Protein AF-A0A5C8DRK0-F1 (afdb_monomer_lite)

Sequence (86 aa):
MKAEIKTYEIEETQFFNQLQFLFESVGQNKILKAIQYTNVMKFKNRDVYNLGFGDYDMRTGAINDEINSNNGDIYTVFNTVLSTVL

Foldseek 3Di:
DPDDQAAFDWDWDDDPFKIKIWGWDDAPDTFIKMWMWGFDDDDPNDTDTDTDIATADPVPRDHDHPDDPVRPCVSRHVVHNVVVVD

Secondary structure (DSSP, 8-state):
-PPP------EEEE-SSEEEEEEEEESSSEEEEEEEEEEEEEETTEEEEEEEEEEE-TTT--EE-------S-HHHHHHHHHTTT-

pLDDT: mean 92.88, std 8.97, range [46.09, 98.31]

Structure (mmCIF, N/CA/C/O backbone):
data_AF-A0A5C8DRK0-F1
#
_entry.id   AF-A0A5C8DRK0-F1
#
loop_
_atom_site.group_PDB
_atom_site.id
_atom_site.type_symbol
_atom_site.label_atom_id
_atom_site.label_alt_id
_atom_site.label_comp_id
_atom_site.label_asym_id
_atom_site.label_entity_id
_atom_site.label_seq_id
_atom_site.pdbx_PDB_ins_code
_atom_site.Cartn_x
_atom_site.Cartn_y
_atom_site.Cartn_z
_atom_site.occupancy
_atom_site.B_iso_or_equiv
_atom_site.auth_seq_id
_atom_site.auth_comp_id
_atom_site.auth_asym_id
_atom_site.auth_atom_id
_atom_site.pdbx_PDB_model_num
ATOM 1 N N . MET A 1 1 ? -6.373 28.487 3.750 1.00 46.09 1 MET A N 1
ATOM 2 C CA . MET A 1 1 ? 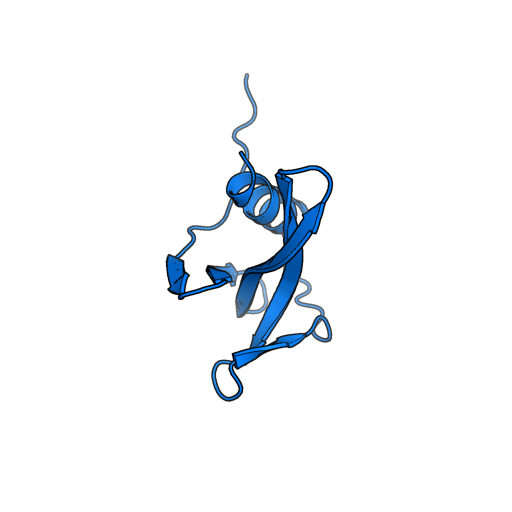-6.138 27.322 4.628 1.00 46.09 1 MET A CA 1
ATOM 3 C C . MET A 1 1 ? -5.764 26.154 3.724 1.00 46.09 1 MET A C 1
ATOM 5 O O . MET A 1 1 ? -6.573 25.823 2.868 1.00 46.09 1 MET A O 1
ATOM 9 N N . LYS A 1 2 ? -4.534 25.623 3.789 1.00 50.69 2 LYS A N 1
ATOM 10 C CA . LYS A 1 2 ? -4.212 24.369 3.082 1.00 50.69 2 LYS A CA 1
ATOM 11 C C . LYS A 1 2 ? -4.887 23.243 3.863 1.00 50.69 2 LYS A C 1
ATOM 13 O O . LYS A 1 2 ? -4.720 23.195 5.076 1.00 50.69 2 LYS A O 1
ATOM 18 N N . ALA A 1 3 ? -5.695 22.422 3.200 1.00 64.25 3 ALA A N 1
ATOM 19 C CA . ALA A 1 3 ? -6.269 21.245 3.837 1.00 64.25 3 ALA A CA 1
ATOM 20 C C . ALA A 1 3 ? -5.135 20.262 4.155 1.00 64.25 3 ALA A C 1
ATOM 22 O O . ALA A 1 3 ? -4.288 20.002 3.300 1.00 64.25 3 ALA A O 1
ATOM 23 N N . GLU A 1 4 ? -5.101 19.764 5.384 1.00 80.88 4 GLU A N 1
ATOM 24 C CA . GLU A 1 4 ? -4.195 18.693 5.780 1.00 80.88 4 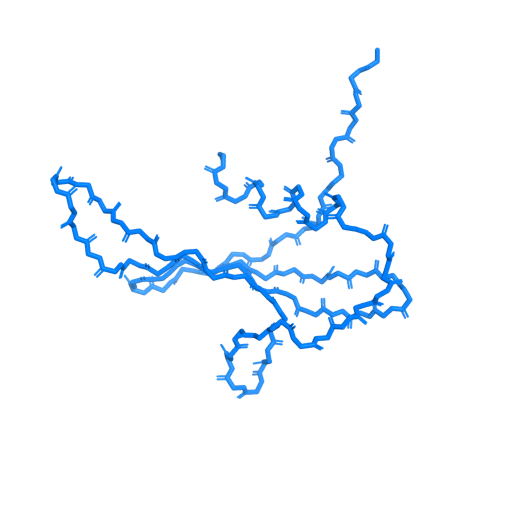GLU A CA 1
ATOM 25 C C . GLU A 1 4 ? -4.689 17.385 5.150 1.00 80.88 4 GLU A C 1
ATOM 27 O O . GLU A 1 4 ? -5.850 17.001 5.314 1.00 80.88 4 GLU A O 1
ATOM 32 N N . ILE A 1 5 ? -3.835 16.739 4.356 1.00 88.06 5 ILE A N 1
ATOM 33 C CA . ILE A 1 5 ? -4.162 15.473 3.700 1.00 88.06 5 ILE A CA 1
ATOM 34 C C . ILE A 1 5 ? -3.950 14.366 4.729 1.00 88.06 5 ILE A C 1
ATOM 36 O O . ILE A 1 5 ? -2.820 14.061 5.092 1.00 88.06 5 ILE A O 1
ATOM 40 N N . LYS A 1 6 ? -5.044 13.770 5.202 1.00 95.31 6 LYS A N 1
ATOM 41 C CA . LYS A 1 6 ? -4.993 12.672 6.170 1.00 95.31 6 LYS A CA 1
ATOM 42 C C . LYS A 1 6 ? -4.539 11.374 5.494 1.00 95.31 6 LYS A C 1
ATOM 44 O O . LYS A 1 6 ? -5.154 10.970 4.502 1.00 95.31 6 LYS A O 1
ATOM 49 N N . THR A 1 7 ? -3.548 10.709 6.083 1.00 96.62 7 THR A N 1
ATOM 50 C CA . THR A 1 7 ? -3.057 9.363 5.738 1.00 96.62 7 THR A CA 1
ATOM 51 C C . THR A 1 7 ? -2.973 8.490 6.996 1.00 96.62 7 THR A C 1
ATOM 53 O O . THR A 1 7 ? -3.106 8.993 8.114 1.00 96.62 7 THR A O 1
ATOM 56 N N . TYR A 1 8 ? -2.775 7.185 6.818 1.00 97.62 8 TYR A N 1
ATOM 57 C CA . TYR A 1 8 ? -2.334 6.279 7.877 1.00 97.62 8 TYR A CA 1
ATOM 58 C C . TYR A 1 8 ? -0.805 6.270 7.979 1.00 97.62 8 TYR A C 1
ATOM 60 O O . TYR A 1 8 ? -0.109 6.609 7.020 1.00 97.62 8 TYR A O 1
ATOM 68 N N . GLU A 1 9 ? -0.293 5.880 9.145 1.00 97.56 9 GLU A N 1
ATOM 69 C CA . GLU A 1 9 ? 1.117 5.520 9.302 1.00 97.56 9 GLU A CA 1
ATOM 70 C C . GLU A 1 9 ? 1.386 4.198 8.574 1.00 97.56 9 GLU A C 1
ATOM 72 O O . GLU A 1 9 ? 0.543 3.298 8.587 1.00 97.56 9 GLU A O 1
ATOM 77 N N . ILE A 1 10 ? 2.544 4.103 7.920 1.00 97.75 10 ILE A N 1
ATOM 78 C CA . ILE A 1 10 ? 2.941 2.945 7.118 1.00 97.75 10 ILE A CA 1
ATOM 79 C C . ILE A 1 10 ? 4.198 2.300 7.699 1.00 97.75 10 ILE A C 1
ATOM 81 O O . ILE A 1 10 ? 5.147 2.989 8.074 1.00 97.75 10 ILE A O 1
ATOM 85 N N . GLU A 1 11 ? 4.220 0.974 7.719 1.00 98.12 11 GLU A N 1
ATOM 86 C CA . GLU A 1 11 ? 5.413 0.176 7.981 1.00 98.12 11 GLU A CA 1
ATOM 87 C C . GLU A 1 11 ? 5.970 -0.334 6.654 1.00 98.12 11 GLU A C 1
ATOM 89 O O . GLU A 1 11 ? 5.299 -1.070 5.932 1.00 98.12 11 GLU A O 1
ATOM 94 N N . GLU A 1 12 ? 7.192 0.071 6.317 1.00 97.62 12 GLU A N 1
ATOM 95 C CA . GLU A 1 12 ? 7.869 -0.329 5.084 1.00 97.62 12 GLU A CA 1
ATOM 96 C C . GLU A 1 12 ? 8.729 -1.578 5.306 1.00 97.62 12 GLU A C 1
ATOM 98 O O . GLU A 1 12 ? 9.442 -1.710 6.301 1.00 97.62 12 GLU A O 1
ATOM 103 N N . THR A 1 13 ? 8.701 -2.504 4.352 1.00 97.38 13 THR A N 1
ATOM 104 C CA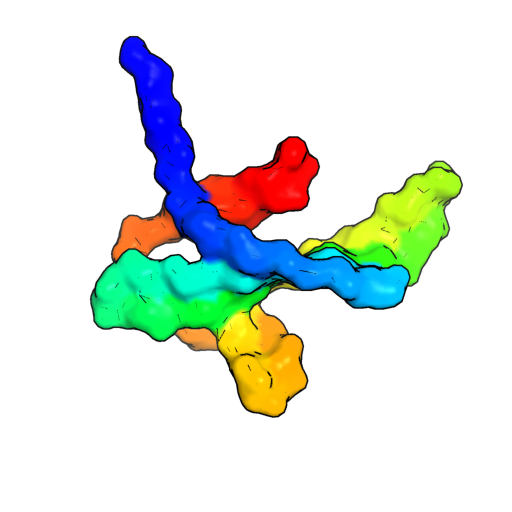 . THR A 1 13 ? 9.611 -3.648 4.291 1.00 97.38 13 THR A CA 1
ATOM 105 C C . THR A 1 13 ? 10.079 -3.864 2.857 1.00 97.38 13 THR A C 1
ATOM 107 O O . THR A 1 13 ? 9.275 -3.997 1.931 1.00 97.38 13 THR A O 1
ATOM 110 N N . GLN A 1 14 ? 11.397 -3.936 2.673 1.00 96.56 14 GLN A N 1
ATOM 111 C CA . GLN A 1 14 ? 12.018 -4.181 1.376 1.00 96.56 14 GLN A CA 1
ATOM 112 C C . GLN A 1 14 ? 12.469 -5.641 1.245 1.00 96.56 14 GLN A C 1
ATOM 114 O O . GLN A 1 14 ? 13.232 -6.155 2.064 1.00 96.56 14 GLN A O 1
ATOM 119 N N . PHE A 1 15 ? 12.040 -6.288 0.165 1.00 93.81 15 PHE A N 1
ATOM 120 C CA . PHE A 1 15 ? 12.464 -7.620 -0.260 1.00 93.81 15 PHE A CA 1
ATOM 121 C C . PHE A 1 15 ? 13.285 -7.529 -1.556 1.00 93.81 15 PHE A C 1
ATOM 123 O O . PHE A 1 15 ? 13.432 -6.464 -2.153 1.00 93.81 15 PHE A O 1
ATOM 130 N N . PHE A 1 16 ? 13.821 -8.660 -2.026 1.00 90.94 16 PHE A N 1
ATOM 131 C CA . PHE A 1 16 ? 14.719 -8.696 -3.189 1.00 90.94 16 PHE A CA 1
ATOM 132 C C . PHE A 1 16 ? 14.122 -8.080 -4.472 1.00 90.94 16 PHE A C 1
ATOM 134 O O . PHE A 1 16 ? 14.818 -7.367 -5.188 1.00 90.94 16 PHE A O 1
ATOM 141 N N . ASN A 1 17 ? 12.846 -8.341 -4.771 1.00 93.88 17 ASN A N 1
ATOM 142 C CA . ASN A 1 17 ? 12.152 -7.858 -5.976 1.00 93.88 17 ASN A CA 1
ATOM 143 C C . ASN A 1 17 ? 10.819 -7.153 -5.668 1.00 93.88 17 ASN A C 1
ATOM 145 O O . ASN A 1 17 ? 9.991 -6.967 -6.566 1.00 93.88 17 ASN A O 1
ATOM 149 N N . GLN A 1 18 ? 10.597 -6.806 -4.403 1.00 95.56 18 GLN A N 1
ATOM 150 C CA . GLN A 1 18 ? 9.328 -6.287 -3.923 1.00 95.56 18 GLN A CA 1
ATOM 151 C C . GLN A 1 18 ? 9.552 -5.245 -2.828 1.00 95.56 18 GLN A C 1
ATOM 153 O O . GLN A 1 18 ? 10.404 -5.422 -1.962 1.00 95.56 18 GLN A O 1
ATOM 158 N N . LEU A 1 19 ? 8.752 -4.186 -2.859 1.00 97.19 19 LEU A N 1
ATOM 159 C CA . LEU A 1 19 ? 8.610 -3.222 -1.775 1.00 97.19 19 LEU A CA 1
ATOM 160 C C . LEU A 1 19 ? 7.199 -3.352 -1.204 1.00 97.19 19 LEU A C 1
ATOM 162 O O . LEU A 1 19 ? 6.233 -3.338 -1.970 1.00 97.19 19 LEU A O 1
ATOM 166 N N . GLN A 1 20 ? 7.080 -3.512 0.111 1.00 97.81 20 GLN A N 1
ATOM 167 C CA . GLN A 1 20 ? 5.806 -3.661 0.803 1.00 97.81 20 GLN A CA 1
ATOM 168 C C . GLN A 1 20 ? 5.623 -2.550 1.831 1.00 97.81 20 GLN A C 1
ATOM 170 O O . GLN A 1 20 ? 6.539 -2.243 2.586 1.00 97.81 20 GLN A O 1
ATOM 175 N N . PHE A 1 21 ? 4.408 -2.021 1.898 1.00 98.31 21 PHE A N 1
ATOM 176 C CA . PHE A 1 21 ? 3.942 -1.157 2.969 1.00 98.31 21 PHE A CA 1
ATOM 177 C C . PHE A 1 21 ? 2.736 -1.801 3.641 1.00 98.31 21 PHE A C 1
ATOM 179 O O . PHE A 1 21 ? 1.832 -2.276 2.947 1.00 98.31 21 PHE A O 1
ATOM 186 N N . LEU A 1 22 ? 2.707 -1.804 4.968 1.00 98.25 22 LEU A N 1
ATOM 187 C CA . LEU A 1 22 ? 1.564 -2.231 5.770 1.00 98.25 22 LEU A CA 1
ATOM 188 C C . LEU A 1 22 ? 0.985 -1.043 6.533 1.00 98.25 22 LEU A C 1
ATOM 190 O O . LEU A 1 22 ? 1.730 -0.194 7.012 1.00 98.25 22 LEU A O 1
ATOM 194 N N . PHE A 1 23 ? -0.338 -0.988 6.662 1.00 98.12 23 PHE A N 1
ATOM 195 C CA . PHE A 1 23 ? -1.010 -0.019 7.531 1.00 98.12 23 PHE A CA 1
ATOM 196 C C . PHE A 1 23 ? -2.336 -0.564 8.060 1.00 98.12 23 PHE A C 1
ATOM 198 O O . PHE A 1 23 ? -3.005 -1.364 7.403 1.00 98.12 23 PHE A O 1
ATOM 205 N N . GLU A 1 24 ? -2.745 -0.112 9.244 1.00 97.62 24 GLU A N 1
ATOM 206 C CA . GLU A 1 24 ? -4.040 -0.465 9.830 1.00 97.62 24 GLU A CA 1
ATOM 207 C C . GLU A 1 24 ? -5.095 0.590 9.452 1.00 97.62 24 GLU A C 1
ATOM 209 O O . GLU A 1 24 ? -5.036 1.734 9.90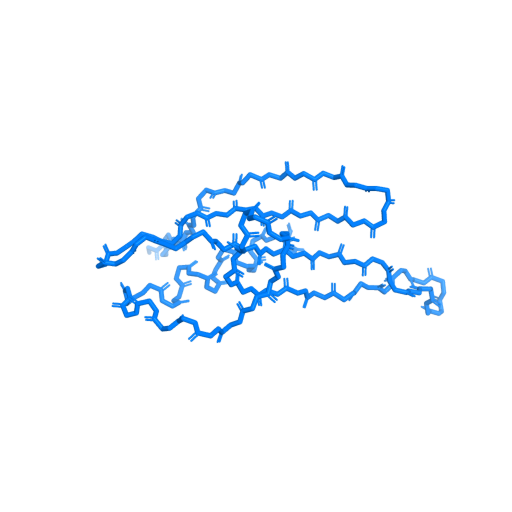3 1.00 97.62 24 GLU A O 1
ATOM 214 N N . SER A 1 25 ? -6.092 0.213 8.645 1.00 96.44 25 SER A N 1
ATOM 215 C CA . SER A 1 25 ? -7.310 1.013 8.463 1.00 96.44 25 SER A CA 1
ATOM 216 C C . SER A 1 25 ? -8.194 0.836 9.695 1.00 96.44 25 SER A C 1
ATOM 218 O O . SER A 1 25 ? -8.686 -0.261 9.976 1.00 96.44 25 SER A O 1
ATOM 220 N N . VAL A 1 26 ? -8.375 1.924 10.444 1.00 94.50 26 VAL A N 1
ATOM 221 C CA . VAL A 1 26 ? -9.113 1.938 11.714 1.00 94.50 26 VAL A CA 1
ATOM 222 C C . VAL A 1 26 ? -10.388 2.767 11.589 1.00 94.50 26 VAL A C 1
ATOM 224 O O . VAL A 1 26 ? -10.333 3.964 11.301 1.00 94.50 26 VAL A O 1
ATOM 227 N N . GLY A 1 27 ? -11.522 2.131 11.884 1.00 90.75 27 GLY A N 1
ATOM 228 C CA . GLY A 1 27 ? -12.839 2.749 12.015 1.00 90.75 27 GLY A CA 1
ATOM 229 C C . GLY A 1 27 ? -13.770 1.862 12.844 1.00 90.75 27 GLY A C 1
ATOM 230 O O . GLY A 1 27 ? -13.443 1.517 13.977 1.00 90.75 27 GLY A O 1
ATOM 231 N N . GLN A 1 28 ? -14.920 1.478 12.283 1.00 89.88 28 GLN A N 1
ATOM 232 C CA . GLN A 1 28 ? -15.802 0.471 12.894 1.00 89.88 28 GLN A CA 1
ATOM 233 C C . GLN A 1 28 ? -15.126 -0.901 12.966 1.00 89.88 28 GLN A C 1
ATOM 235 O O . GLN A 1 28 ? -15.326 -1.646 13.922 1.00 89.88 28 GLN A O 1
ATOM 240 N N . ASN A 1 29 ? -14.301 -1.200 11.964 1.00 90.94 29 ASN A N 1
ATOM 241 C CA . ASN A 1 29 ? -13.468 -2.384 11.891 1.00 90.94 29 ASN A CA 1
ATOM 242 C C . ASN A 1 29 ? -11.995 -1.975 11.832 1.00 90.94 29 ASN A C 1
ATOM 244 O O . ASN A 1 29 ? -11.645 -0.879 11.384 1.00 90.94 29 ASN A O 1
ATOM 248 N N . LYS A 1 30 ? -11.126 -2.883 12.269 1.00 94.06 30 LYS A N 1
ATOM 249 C CA . LYS A 1 30 ? -9.681 -2.772 12.084 1.00 94.06 30 LYS A CA 1
ATOM 250 C C . LYS A 1 30 ? -9.251 -3.775 11.036 1.00 94.06 30 LYS A C 1
ATOM 252 O O . LYS A 1 30 ? -9.493 -4.968 11.204 1.00 94.06 30 LYS A O 1
ATOM 257 N N . ILE A 1 31 ? -8.658 -3.284 9.957 1.00 94.88 31 ILE A N 1
ATOM 258 C CA . ILE A 1 31 ? -8.212 -4.126 8.853 1.00 94.88 31 ILE A CA 1
ATOM 259 C C . ILE A 1 31 ? -6.785 -3.743 8.502 1.00 94.88 31 ILE A C 1
ATOM 261 O O . ILE A 1 31 ? -6.500 -2.587 8.187 1.00 94.88 31 ILE A O 1
ATOM 265 N N . LEU A 1 32 ? -5.898 -4.732 8.557 1.00 97.06 32 LEU A N 1
ATOM 266 C CA . LEU A 1 32 ? -4.535 -4.593 8.080 1.00 97.06 32 LEU A CA 1
ATOM 267 C C . LEU A 1 32 ? -4.549 -4.625 6.552 1.00 97.06 32 LEU A C 1
ATOM 269 O O . LEU A 1 32 ? -5.075 -5.560 5.948 1.00 97.06 32 LEU A O 1
ATOM 273 N N . LYS A 1 33 ? -3.984 -3.596 5.934 1.00 97.56 33 LYS A N 1
ATOM 274 C CA . LYS A 1 33 ? -3.905 -3.444 4.484 1.00 97.56 33 LYS A CA 1
ATOM 275 C C . LYS A 1 33 ? -2.455 -3.447 4.039 1.00 97.56 33 LYS A C 1
ATOM 277 O O . LYS A 1 33 ? -1.570 -3.022 4.782 1.00 97.56 33 LYS A O 1
ATOM 282 N N . ALA A 1 34 ? -2.229 -3.917 2.820 1.00 97.88 34 ALA A N 1
ATOM 283 C CA . ALA A 1 34 ? -0.920 -3.937 2.195 1.00 97.88 34 ALA A CA 1
ATOM 284 C C . ALA A 1 34 ? -0.929 -3.169 0.876 1.00 97.88 34 ALA A C 1
ATOM 286 O O . ALA A 1 34 ? -1.877 -3.254 0.095 1.00 97.88 34 ALA A O 1
ATOM 287 N N . ILE A 1 35 ? 0.169 -2.465 0.619 1.00 98.19 35 ILE A N 1
ATOM 288 C CA . ILE A 1 35 ? 0.538 -1.925 -0.689 1.00 98.19 35 ILE A CA 1
ATOM 289 C C . ILE A 1 35 ? 1.827 -2.636 -1.088 1.00 98.19 35 ILE A C 1
ATOM 291 O O . ILE A 1 35 ? 2.785 -2.652 -0.319 1.00 98.19 35 ILE A O 1
ATOM 295 N N . GLN A 1 36 ? 1.860 -3.247 -2.267 1.00 97.62 36 GLN A N 1
ATOM 296 C CA . GLN A 1 36 ? 3.023 -3.983 -2.755 1.00 97.62 36 GLN A CA 1
ATOM 297 C C . GLN A 1 36 ? 3.401 -3.534 -4.162 1.00 97.62 36 GLN A C 1
ATOM 299 O O . GLN A 1 36 ? 2.587 -3.587 -5.080 1.00 97.62 36 GLN A O 1
ATOM 304 N N . TYR A 1 37 ? 4.666 -3.167 -4.337 1.00 97.56 37 TYR A N 1
ATOM 305 C CA . TYR A 1 37 ? 5.281 -2.936 -5.637 1.00 97.56 37 TYR A CA 1
ATOM 306 C C . TYR A 1 37 ? 6.174 -4.121 -5.971 1.00 97.56 37 TYR A C 1
ATOM 308 O O . TYR A 1 37 ? 7.228 -4.289 -5.362 1.00 97.56 37 TYR A O 1
ATOM 316 N N . THR A 1 38 ? 5.787 -4.930 -6.953 1.00 96.88 38 THR A N 1
ATOM 317 C CA . THR A 1 38 ? 6.601 -6.062 -7.423 1.00 96.88 38 THR A CA 1
ATOM 318 C C . THR A 1 38 ? 7.204 -5.721 -8.775 1.00 96.88 38 THR A C 1
ATOM 320 O O . THR A 1 38 ? 6.463 -5.425 -9.713 1.00 96.88 38 THR A O 1
ATOM 323 N N . ASN A 1 39 ? 8.534 -5.760 -8.898 1.00 96.81 39 ASN A N 1
ATOM 324 C CA . ASN A 1 39 ? 9.195 -5.569 -10.191 1.00 96.81 39 ASN A CA 1
ATOM 325 C C . ASN A 1 39 ? 8.816 -6.738 -11.111 1.00 96.81 39 ASN A C 1
ATOM 327 O O . ASN A 1 39 ? 9.106 -7.893 -10.794 1.00 96.81 39 ASN A O 1
ATOM 331 N N . VAL A 1 40 ? 8.141 -6.445 -12.224 1.00 96.75 40 VAL A N 1
ATOM 332 C CA . VAL A 1 40 ? 7.654 -7.474 -13.156 1.00 96.75 40 VAL A CA 1
ATOM 333 C C . VAL A 1 40 ? 8.498 -7.576 -14.420 1.00 96.75 40 VAL A C 1
ATOM 335 O O . VAL A 1 40 ? 8.592 -8.655 -14.998 1.00 96.75 40 VAL A O 1
ATOM 338 N N . MET A 1 41 ? 9.109 -6.476 -14.871 1.00 96.19 41 MET A N 1
ATOM 339 C CA . MET A 1 41 ? 9.968 -6.459 -16.058 1.00 96.19 41 MET A CA 1
ATOM 340 C C . MET A 1 41 ? 10.702 -5.125 -16.218 1.00 96.19 41 MET A C 1
ATOM 342 O O . MET A 1 41 ? 10.360 -4.119 -15.598 1.00 96.19 41 MET A O 1
ATOM 346 N N . LYS A 1 42 ? 11.633 -5.085 -17.178 1.00 97.06 42 LYS A N 1
ATOM 347 C CA . LYS A 1 42 ? 12.121 -3.838 -17.774 1.00 97.06 42 LYS A CA 1
ATOM 348 C C . LYS A 1 42 ? 11.430 -3.574 -19.108 1.00 97.06 42 LYS A C 1
ATOM 350 O O . LYS A 1 42 ? 11.468 -4.412 -20.006 1.00 97.06 42 LYS A O 1
ATOM 355 N N . PHE A 1 43 ? 10.861 -2.383 -19.275 1.00 96.00 43 PHE A N 1
ATOM 356 C CA . PHE A 1 43 ? 10.295 -1.913 -20.539 1.00 96.00 43 PHE A CA 1
ATOM 357 C C . PHE A 1 43 ? 10.988 -0.623 -20.982 1.00 96.00 43 PHE A C 1
ATOM 359 O O . PHE A 1 43 ? 10.908 0.404 -20.309 1.00 96.00 43 PHE A O 1
ATOM 366 N N . LYS A 1 44 ? 11.675 -0.664 -22.133 1.00 96.38 44 LYS A N 1
ATOM 367 C CA . LYS A 1 44 ? 12.449 0.474 -22.671 1.00 96.38 44 LYS A CA 1
ATOM 368 C C . LYS A 1 44 ? 13.410 1.074 -21.625 1.00 96.38 44 LYS A C 1
ATOM 370 O O . LYS A 1 44 ? 13.379 2.275 -21.372 1.00 96.38 44 LYS A O 1
ATOM 375 N N . ASN A 1 45 ? 14.229 0.219 -21.003 1.00 94.88 45 ASN A N 1
ATOM 376 C CA . ASN A 1 45 ? 15.194 0.560 -19.942 1.00 94.88 45 ASN A CA 1
ATOM 377 C C . ASN A 1 45 ? 14.598 1.201 -18.676 1.00 94.88 45 ASN A C 1
ATOM 379 O O . ASN A 1 45 ? 15.333 1.801 -17.896 1.00 94.88 45 ASN A O 1
ATOM 383 N N . ARG A 1 46 ? 13.291 1.057 -18.442 1.00 96.19 46 ARG A N 1
ATOM 384 C CA . ARG A 1 46 ? 12.631 1.469 -17.199 1.00 96.19 46 ARG A CA 1
ATOM 385 C C . ARG A 1 46 ? 12.074 0.251 -16.484 1.00 96.19 46 ARG A C 1
ATOM 387 O O . ARG A 1 46 ? 11.514 -0.628 -17.140 1.00 96.19 46 ARG A O 1
ATOM 394 N N . ASP A 1 47 ? 12.244 0.203 -15.170 1.00 95.06 47 ASP A N 1
ATOM 395 C CA . ASP A 1 47 ? 11.610 -0.814 -14.338 1.00 95.06 47 ASP A CA 1
ATOM 396 C C . ASP A 1 47 ? 10.093 -0.602 -14.329 1.00 95.06 47 ASP A C 1
ATOM 398 O O . ASP A 1 47 ? 9.607 0.524 -14.201 1.00 95.06 47 ASP A O 1
ATOM 402 N N . VAL A 1 48 ? 9.350 -1.689 -14.512 1.00 96.31 48 VAL A N 1
ATOM 403 C CA . VAL A 1 48 ? 7.890 -1.720 -14.445 1.00 96.31 48 VAL A CA 1
ATOM 404 C C . VAL A 1 48 ? 7.508 -2.515 -13.211 1.00 96.31 48 VAL A C 1
ATOM 406 O O . VAL A 1 48 ? 7.967 -3.643 -13.023 1.00 96.31 48 VAL A O 1
ATOM 409 N N . TYR A 1 49 ? 6.647 -1.923 -12.393 1.00 96.44 49 TYR A N 1
ATOM 410 C CA . TYR A 1 49 ? 6.152 -2.528 -11.168 1.00 96.44 49 TYR A CA 1
ATOM 411 C C . TYR A 1 49 ? 4.658 -2.795 -11.291 1.00 96.44 49 TYR A C 1
ATOM 413 O O . TYR A 1 49 ? 3.910 -1.952 -11.787 1.00 96.44 49 TYR A O 1
ATOM 421 N N . ASN A 1 50 ? 4.228 -3.959 -10.817 1.00 96.06 50 ASN A N 1
ATOM 422 C CA . ASN A 1 50 ? 2.828 -4.186 -10.501 1.00 96.06 50 ASN A CA 1
ATOM 423 C C .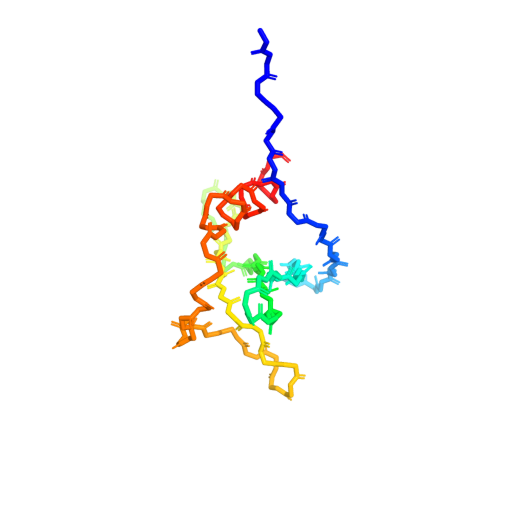 ASN A 1 50 ? 2.535 -3.580 -9.124 1.00 96.06 50 ASN A C 1
ATOM 425 O O . ASN A 1 50 ? 3.239 -3.911 -8.170 1.00 96.06 50 ASN A O 1
ATOM 429 N N . LEU A 1 51 ? 1.515 -2.722 -9.034 1.00 96.62 51 LEU A N 1
ATOM 430 C CA . LEU A 1 51 ? 1.010 -2.172 -7.775 1.00 96.62 51 LEU A CA 1
ATOM 431 C C . LEU A 1 51 ? -0.170 -3.034 -7.317 1.00 96.62 51 LEU A C 1
ATOM 433 O O . LEU A 1 51 ? -1.249 -2.981 -7.904 1.00 96.62 51 LEU A O 1
ATOM 437 N N . GLY A 1 52 ? 0.053 -3.842 -6.283 1.00 95.56 52 GLY A N 1
ATOM 438 C CA . GLY A 1 52 ? -0.989 -4.568 -5.563 1.00 95.56 52 GLY A CA 1
ATOM 439 C C . GLY A 1 52 ? -1.455 -3.777 -4.344 1.00 95.56 52 GLY A C 1
ATOM 440 O O . GLY A 1 52 ? -0.632 -3.222 -3.618 1.00 95.56 52 GLY A O 1
ATOM 441 N N . PHE A 1 53 ? -2.764 -3.731 -4.113 1.00 96.81 53 PHE A N 1
ATOM 442 C CA . PHE A 1 53 ? -3.363 -3.109 -2.935 1.00 96.81 53 PHE A CA 1
ATOM 443 C C . PHE A 1 53 ? -4.587 -3.910 -2.482 1.00 96.81 53 PHE A C 1
ATOM 445 O O . PHE A 1 53 ? -5.360 -4.364 -3.323 1.00 96.81 53 PHE A O 1
ATOM 452 N N . GLY A 1 54 ? -4.746 -4.072 -1.168 1.00 96.50 54 GLY A N 1
ATOM 453 C CA . GLY A 1 54 ? -5.889 -4.754 -0.566 1.00 96.50 54 GLY A CA 1
ATOM 454 C C . GLY A 1 54 ? -5.672 -5.073 0.913 1.00 96.50 54 GLY A C 1
ATOM 455 O O . GLY A 1 54 ? -4.745 -4.568 1.553 1.00 96.50 54 GLY A O 1
ATOM 456 N N . ASP A 1 55 ? -6.535 -5.921 1.449 1.00 96.44 55 ASP A N 1
ATOM 457 C CA . ASP A 1 55 ? -6.461 -6.523 2.774 1.00 96.44 55 ASP A CA 1
ATOM 458 C C . ASP A 1 55 ? -5.336 -7.557 2.837 1.00 96.44 55 ASP A C 1
ATOM 460 O O . ASP A 1 55 ? -5.168 -8.381 1.935 1.00 96.44 55 ASP A O 1
ATOM 464 N N . TYR A 1 56 ? -4.559 -7.510 3.916 1.00 97.00 56 TYR A N 1
ATOM 465 C CA . TYR A 1 56 ? -3.405 -8.373 4.114 1.00 97.00 56 TYR A CA 1
ATOM 466 C C . TYR A 1 56 ? -3.733 -9.531 5.055 1.00 97.00 56 TYR A C 1
ATOM 468 O O . TYR A 1 56 ? -4.029 -9.332 6.237 1.00 97.00 56 TYR A O 1
ATOM 476 N N . ASP A 1 57 ? -3.625 -10.760 4.554 1.00 95.00 57 ASP A N 1
ATOM 477 C CA . ASP A 1 57 ? -3.702 -11.959 5.387 1.00 95.00 57 ASP A CA 1
ATOM 478 C C . ASP A 1 57 ? -2.316 -12.282 5.960 1.00 95.00 57 ASP A C 1
ATOM 480 O O . ASP A 1 57 ? -1.458 -12.838 5.276 1.00 95.00 57 ASP A O 1
ATOM 484 N N . MET A 1 58 ? -2.104 -11.997 7.248 1.00 92.56 58 MET A N 1
ATOM 485 C CA . MET A 1 58 ? -0.832 -12.275 7.932 1.00 92.56 58 MET A CA 1
ATOM 486 C C . MET A 1 58 ? -0.433 -13.757 7.943 1.00 92.56 58 MET A C 1
ATOM 488 O O . MET A 1 58 ? 0.744 -14.068 8.117 1.00 92.56 58 MET A O 1
ATOM 492 N N . ARG A 1 59 ? -1.385 -14.685 7.790 1.00 93.62 59 ARG A N 1
ATOM 493 C CA . ARG A 1 59 ? -1.103 -16.126 7.805 1.00 93.62 59 ARG A CA 1
ATOM 494 C C . ARG A 1 59 ? -0.548 -16.606 6.470 1.00 93.62 59 ARG A C 1
ATOM 496 O O . ARG A 1 59 ? 0.282 -17.511 6.455 1.00 93.62 59 ARG A O 1
ATOM 503 N N . THR A 1 60 ? -1.041 -16.054 5.364 1.00 94.06 60 THR A N 1
ATOM 504 C CA . THR A 1 60 ? -0.684 -16.503 4.008 1.00 94.06 60 THR A CA 1
ATOM 505 C C . THR A 1 60 ? 0.233 -15.530 3.273 1.00 94.06 60 THR A C 1
ATOM 507 O O . THR A 1 60 ? 0.857 -15.917 2.289 1.00 94.06 60 THR A O 1
ATOM 510 N N . GLY A 1 61 ? 0.328 -14.283 3.740 1.00 91.12 61 GLY A N 1
ATOM 511 C CA . GLY A 1 61 ? 0.991 -13.185 3.040 1.00 91.12 61 GLY A CA 1
ATOM 512 C C . GLY A 1 61 ? 0.221 -12.690 1.811 1.00 91.12 61 GLY A C 1
ATOM 513 O O . GLY A 1 61 ? 0.758 -11.897 1.038 1.00 91.12 61 GLY A O 1
ATOM 514 N N . ALA A 1 62 ? -1.008 -13.170 1.595 1.00 92.88 62 ALA A N 1
ATOM 515 C CA . ALA A 1 62 ? -1.813 -12.812 0.438 1.00 92.88 62 ALA A CA 1
ATOM 516 C C . ALA A 1 62 ? -2.454 -11.428 0.594 1.00 92.88 62 ALA A C 1
ATOM 518 O O . ALA A 1 62 ? -2.824 -11.015 1.695 1.00 92.88 62 ALA A O 1
ATOM 519 N N . ILE A 1 63 ? -2.634 -10.756 -0.545 1.00 94.50 63 ILE A N 1
ATOM 520 C CA . ILE A 1 63 ? -3.429 -9.535 -0.669 1.00 94.50 63 ILE A CA 1
ATOM 521 C C . ILE A 1 63 ? -4.733 -9.888 -1.381 1.00 94.50 63 ILE A C 1
ATOM 523 O O . ILE A 1 63 ? -4.701 -10.459 -2.473 1.00 94.50 63 ILE A O 1
ATOM 527 N N . ASN A 1 64 ? -5.866 -9.550 -0.773 1.00 91.25 64 ASN A N 1
ATOM 528 C CA . ASN A 1 64 ? -7.201 -9.698 -1.357 1.00 91.25 64 ASN A CA 1
ATOM 529 C C . ASN A 1 64 ? -8.028 -8.425 -1.122 1.00 91.25 64 ASN A C 1
ATOM 531 O O . ASN A 1 64 ? -7.654 -7.609 -0.297 1.00 91.25 64 ASN A O 1
ATOM 535 N N . ASP A 1 65 ? -9.121 -8.223 -1.852 1.00 82.69 65 ASP A N 1
ATOM 536 C CA . ASP A 1 65 ? -10.007 -7.053 -1.680 1.00 82.69 65 ASP A CA 1
ATOM 537 C C . ASP A 1 65 ? -11.446 -7.511 -1.417 1.00 82.69 65 ASP A C 1
ATOM 539 O O . ASP A 1 65 ? -12.405 -7.085 -2.058 1.00 82.69 65 ASP A O 1
ATOM 543 N N . GLU A 1 66 ? -11.591 -8.497 -0.530 1.00 86.19 66 GLU A N 1
ATOM 544 C CA . GLU A 1 66 ? -12.879 -9.145 -0.271 1.00 86.19 66 GLU A CA 1
ATOM 545 C C . GLU A 1 66 ? -13.649 -8.488 0.885 1.00 86.19 66 GLU A C 1
ATOM 547 O O . GLU A 1 66 ? -14.865 -8.680 0.999 1.00 86.19 66 GLU A O 1
ATOM 552 N N . ILE A 1 67 ? -12.985 -7.704 1.747 1.00 85.19 67 ILE A N 1
ATOM 553 C CA . ILE A 1 67 ? -13.593 -7.174 2.969 1.00 85.19 67 ILE A CA 1
ATOM 554 C C . ILE A 1 67 ? -14.025 -5.720 2.777 1.00 85.19 67 ILE A C 1
ATOM 556 O O . ILE A 1 67 ? -13.222 -4.792 2.676 1.00 85.19 67 ILE A O 1
ATOM 560 N N . ASN A 1 68 ? -15.334 -5.484 2.868 1.00 85.00 68 ASN A N 1
ATOM 561 C CA . ASN A 1 68 ? -15.845 -4.131 3.047 1.00 85.00 68 ASN A CA 1
ATOM 562 C C . ASN A 1 68 ? -15.706 -3.700 4.518 1.00 85.00 68 ASN A C 1
ATOM 564 O O . ASN A 1 68 ? -16.449 -4.161 5.387 1.00 85.00 68 ASN A O 1
ATOM 568 N N . SER A 1 69 ? -14.777 -2.777 4.779 1.00 86.31 69 SER A N 1
ATOM 569 C CA . SER A 1 69 ? -14.511 -2.244 6.120 1.00 86.31 69 SER A CA 1
ATOM 570 C C . SER A 1 69 ? -15.667 -1.425 6.701 1.00 86.31 69 SER A C 1
ATOM 572 O O . SER A 1 69 ? -15.829 -1.387 7.920 1.00 86.31 69 SER A O 1
ATOM 574 N N . ASN A 1 70 ? -16.446 -0.747 5.846 1.00 88.31 70 ASN A N 1
ATOM 575 C CA . ASN A 1 70 ? -17.401 0.304 6.216 1.00 88.31 70 ASN A CA 1
ATOM 576 C C . ASN A 1 70 ? -16.830 1.370 7.183 1.00 88.31 70 ASN A C 1
ATOM 578 O O . ASN A 1 70 ? -17.566 1.974 7.963 1.00 88.31 70 ASN A O 1
ATOM 582 N N . ASN A 1 71 ? -15.521 1.648 7.118 1.00 93.75 71 ASN A N 1
ATOM 583 C CA . ASN A 1 71 ? -14.854 2.609 8.008 1.00 93.75 71 ASN A CA 1
ATOM 584 C C . ASN A 1 71 ? -15.104 4.085 7.644 1.00 93.75 71 ASN A C 1
ATOM 586 O O . ASN A 1 71 ? -14.786 4.968 8.438 1.00 93.75 71 ASN A O 1
ATOM 590 N N . GLY A 1 72 ? -15.675 4.377 6.468 1.00 93.56 72 GLY A N 1
ATOM 591 C CA . GLY A 1 72 ? -15.909 5.755 6.008 1.00 93.56 72 GLY A CA 1
ATOM 592 C C . GLY A 1 72 ? -14.621 6.538 5.711 1.00 93.56 7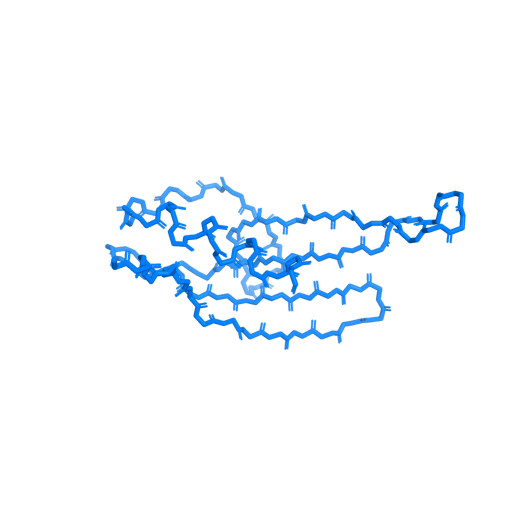2 GLY A C 1
ATOM 593 O O . GLY A 1 72 ? -14.634 7.765 5.657 1.00 93.56 72 GLY A O 1
ATOM 594 N N . ASP A 1 73 ? -13.506 5.837 5.520 1.00 95.00 73 ASP A N 1
ATOM 595 C CA . ASP A 1 73 ? -12.137 6.355 5.453 1.00 95.00 73 ASP A CA 1
ATOM 596 C C . ASP A 1 73 ? -11.533 6.288 4.041 1.00 95.00 73 ASP A C 1
ATOM 598 O O . ASP A 1 73 ? -10.320 6.413 3.880 1.00 95.00 73 ASP A O 1
ATOM 602 N N . ILE A 1 74 ? -12.364 6.128 3.005 1.00 93.56 74 ILE A N 1
ATOM 603 C CA . ILE A 1 74 ? -11.914 5.867 1.627 1.00 93.56 74 ILE A CA 1
ATOM 604 C C . ILE A 1 74 ? -10.882 6.884 1.122 1.00 93.56 74 ILE A C 1
ATOM 606 O O . ILE A 1 74 ? -9.902 6.501 0.491 1.00 93.56 74 ILE A O 1
ATOM 610 N N . TYR A 1 75 ? -11.046 8.171 1.442 1.00 95.81 75 TYR A N 1
ATOM 611 C CA . TYR A 1 75 ? -10.078 9.199 1.057 1.00 95.81 75 TYR A CA 1
ATOM 612 C C . TYR A 1 75 ? -8.771 9.091 1.843 1.00 95.81 75 TYR A C 1
ATOM 614 O O . TYR A 1 75 ? -7.711 9.303 1.270 1.00 95.81 75 TYR A O 1
ATOM 622 N N . THR A 1 76 ? -8.814 8.734 3.128 1.00 96.56 76 THR A N 1
ATOM 623 C CA . THR A 1 76 ? -7.599 8.498 3.922 1.00 96.56 76 THR A CA 1
ATOM 624 C C . THR A 1 76 ? -6.840 7.285 3.396 1.00 96.56 76 THR A C 1
ATOM 626 O O . THR A 1 76 ? -5.630 7.372 3.198 1.00 96.56 76 THR A O 1
ATOM 629 N N . VAL A 1 77 ? -7.541 6.192 3.083 1.00 96.31 77 VAL A N 1
ATOM 630 C CA . VAL A 1 77 ? -6.958 5.006 2.438 1.00 96.31 77 VAL A CA 1
ATOM 631 C C . VAL A 1 77 ? -6.338 5.379 1.090 1.00 96.31 77 VAL A C 1
ATOM 633 O O . VAL A 1 77 ? -5.161 5.110 0.870 1.00 96.31 77 VAL A O 1
ATOM 636 N N . PHE A 1 78 ? -7.079 6.075 0.223 1.00 95.75 78 PHE A N 1
ATOM 637 C CA . PHE A 1 78 ? -6.583 6.520 -1.081 1.00 95.75 78 PHE A CA 1
ATOM 638 C C . PHE A 1 78 ? -5.334 7.406 -0.965 1.00 95.75 78 PHE A C 1
ATOM 640 O O . PHE A 1 78 ? -4.345 7.172 -1.657 1.00 95.75 78 PHE A O 1
ATOM 647 N N . ASN A 1 79 ? -5.347 8.386 -0.058 1.00 96.69 79 ASN A N 1
ATOM 648 C CA . ASN A 1 79 ? -4.202 9.266 0.173 1.00 96.69 79 ASN A CA 1
ATOM 649 C C . ASN A 1 79 ? -2.987 8.499 0.711 1.00 96.69 79 ASN A C 1
ATOM 651 O O . ASN A 1 79 ? -1.865 8.821 0.336 1.00 96.69 79 ASN A O 1
ATOM 655 N N . THR A 1 80 ? -3.207 7.480 1.551 1.00 97.50 80 THR A N 1
ATOM 656 C CA . THR A 1 80 ? -2.139 6.609 2.076 1.00 97.50 80 THR A CA 1
ATOM 657 C C . THR A 1 80 ? -1.495 5.796 0.955 1.00 97.50 80 THR A C 1
ATOM 659 O O . THR A 1 80 ? -0.274 5.699 0.883 1.00 97.50 80 THR A O 1
ATOM 662 N N . VAL A 1 81 ? -2.294 5.254 0.028 1.00 97.06 81 VAL A N 1
ATOM 663 C CA . VAL A 1 81 ? -1.753 4.571 -1.158 1.00 97.06 81 VAL A CA 1
ATOM 664 C C . VAL A 1 81 ? -0.941 5.550 -2.003 1.00 97.06 81 VAL A C 1
ATOM 666 O O . VAL A 1 81 ? 0.205 5.262 -2.350 1.00 97.06 81 VAL A O 1
ATOM 669 N N . LEU A 1 82 ? -1.492 6.735 -2.277 1.00 96.50 82 LEU A N 1
ATOM 670 C CA . LEU A 1 82 ? -0.827 7.757 -3.083 1.00 96.50 82 LEU A CA 1
ATOM 671 C C . LEU A 1 82 ? 0.492 8.243 -2.461 1.00 96.50 82 LEU A C 1
ATOM 673 O O . LEU A 1 82 ? 1.446 8.486 -3.198 1.00 96.50 82 LEU A O 1
ATOM 677 N N . SER A 1 83 ? 0.588 8.337 -1.130 1.00 96.00 83 SER A N 1
ATOM 678 C CA . SER A 1 83 ? 1.825 8.756 -0.456 1.00 96.00 83 SER A CA 1
ATOM 679 C C . SER A 1 83 ? 2.988 7.776 -0.616 1.00 96.00 83 SER A C 1
ATOM 681 O O . SER A 1 83 ? 4.115 8.157 -0.340 1.00 96.00 83 SER A O 1
ATOM 683 N N . THR A 1 84 ? 2.748 6.546 -1.087 1.00 96.12 84 THR A N 1
ATOM 684 C CA . THR A 1 84 ? 3.823 5.574 -1.380 1.00 96.12 84 THR A CA 1
ATOM 685 C C . THR A 1 84 ? 4.418 5.713 -2.788 1.00 96.12 84 THR A C 1
ATOM 687 O O . THR A 1 84 ? 5.374 5.018 -3.118 1.00 96.12 84 THR A O 1
ATOM 690 N N . VAL A 1 85 ? 3.844 6.583 -3.630 1.00 90.06 85 VAL A N 1
ATOM 691 C CA . VAL A 1 85 ? 4.306 6.850 -5.007 1.00 90.06 85 VAL A CA 1
ATOM 692 C C . VAL A 1 85 ? 5.161 8.122 -5.092 1.00 90.06 85 VAL A C 1
ATOM 694 O O . VAL A 1 85 ? 5.953 8.258 -6.026 1.00 90.06 85 VAL A O 1
ATOM 697 N N . LEU A 1 86 ? 4.940 9.070 -4.174 1.00 65.88 86 LEU A N 1
ATOM 698 C CA . LEU A 1 86 ? 5.430 10.453 -4.235 1.00 65.88 86 LEU A CA 1
ATOM 699 C C . LEU A 1 86 ? 6.811 10.651 -3.605 1.00 65.88 86 LEU A C 1
ATOM 701 O O . LEU A 1 86 ? 7.090 10.018 -2.566 1.00 65.88 86 LEU A O 1
#

Radius of gyration: 14.22 Å; chains: 1; bounding box: 33×44×36 Å